Protein AF-A0ABD5GDE7-F1 (afdb_monomer)

Foldseek 3Di:
DPPPDQLLNCLVDVVSCCVPPVVVPPDDPVNSVVDDSVVSSVSCCVVPNDDD

Nearest PDB structures (foldseek):
  7vzm-assembly1_A  TM=7.236E-01  e=3.346E-03  Pseudomonas citronellolis

pLDDT: mean 86.4, std 11.63, range [37.28, 93.38]

Mean predicted aligned error: 4.53 Å

Radius of gyration: 10.39 Å; Cα contacts (8 Å, |Δi|>4): 35; chains: 1; bounding box: 20×19×32 Å

Structure (mmCIF, N/CA/C/O backbone):
data_AF-A0ABD5GDE7-F1
#
_entry.id   AF-A0ABD5GDE7-F1
#
loop_
_atom_site.group_PDB
_atom_site.id
_atom_site.type_symbol
_atom_site.label_atom_id
_atom_site.label_alt_id
_atom_site.label_comp_id
_atom_site.label_asym_id
_atom_site.label_entity_id
_atom_site.label_seq_id
_atom_site.pdbx_PDB_ins_code
_atom_site.Cartn_x
_atom_site.Cartn_y
_atom_site.Cartn_z
_atom_site.occupancy
_atom_site.B_iso_or_equiv
_atom_site.auth_seq_id
_atom_site.auth_comp_id
_atom_site.auth_asym_id
_atom_site.auth_atom_id
_atom_site.pdbx_PDB_model_num
ATOM 1 N N . MET A 1 1 ? -7.548 0.031 -24.138 1.00 37.28 1 MET A N 1
ATOM 2 C CA . MET A 1 1 ? -6.569 0.810 -23.363 1.00 37.28 1 MET A CA 1
ATOM 3 C C . MET A 1 1 ? -6.676 0.304 -21.940 1.00 37.28 1 MET A C 1
ATOM 5 O O . MET A 1 1 ? -7.561 0.751 -21.225 1.00 37.28 1 MET A O 1
ATOM 9 N N . SER A 1 2 ? -5.925 -0.740 -21.588 1.00 45.62 2 SER A N 1
ATOM 10 C CA . SER A 1 2 ? -5.887 -1.205 -20.199 1.00 45.62 2 SER A CA 1
ATOM 11 C C . SER A 1 2 ? -5.194 -0.102 -19.415 1.00 45.62 2 SER A C 1
ATOM 13 O O . SER A 1 2 ? -4.057 0.224 -19.747 1.00 45.62 2 SER A O 1
ATOM 15 N N . GLN A 1 3 ? -5.912 0.563 -18.513 1.00 56.50 3 GLN A N 1
ATOM 16 C CA . GLN A 1 3 ? -5.341 1.644 -17.718 1.00 56.50 3 GLN A CA 1
ATOM 17 C C . GLN A 1 3 ? -4.257 1.021 -16.838 1.00 56.50 3 GLN A C 1
ATOM 19 O O . GLN A 1 3 ? -4.575 0.282 -15.915 1.00 56.50 3 GLN A O 1
ATOM 24 N N . GLN A 1 4 ? -2.990 1.213 -17.205 1.00 71.56 4 GLN A N 1
ATOM 25 C CA . GLN A 1 4 ? -1.876 0.873 -16.330 1.00 71.56 4 GLN A CA 1
ATOM 26 C C . GLN A 1 4 ? -1.934 1.891 -15.197 1.00 71.56 4 GLN A C 1
ATOM 28 O O . GLN A 1 4 ? -1.694 3.073 -15.433 1.00 71.56 4 GLN A O 1
ATOM 33 N N . HIS A 1 5 ? -2.383 1.446 -14.026 1.00 85.12 5 HIS A N 1
ATOM 34 C CA . HIS A 1 5 ? -2.309 2.243 -12.813 1.00 85.12 5 HIS A CA 1
ATOM 35 C C . HIS A 1 5 ? -0.848 2.329 -12.395 1.00 85.12 5 HIS A C 1
ATOM 37 O O . HIS A 1 5 ? -0.146 1.318 -12.404 1.00 85.12 5 HIS A O 1
ATOM 43 N N . THR A 1 6 ? -0.407 3.532 -12.053 1.00 89.31 6 THR A N 1
ATOM 44 C CA . THR A 1 6 ? 0.942 3.733 -11.523 1.00 89.31 6 THR A CA 1
ATOM 45 C C . THR A 1 6 ? 1.055 3.141 -10.119 1.00 89.31 6 THR A C 1
ATOM 47 O O . THR A 1 6 ? 0.059 3.035 -9.397 1.00 89.31 6 THR A O 1
ATOM 50 N N . TYR A 1 7 ? 2.259 2.7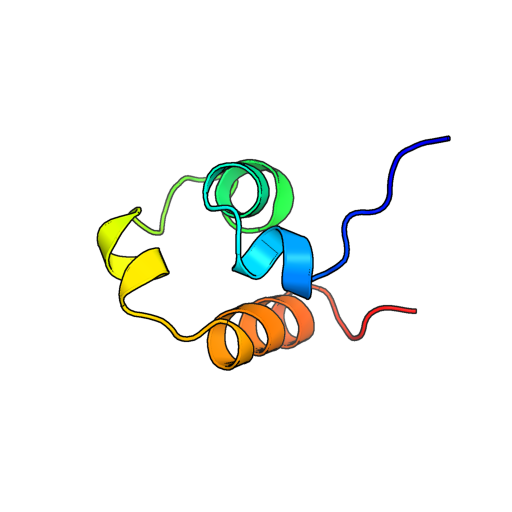90 -9.676 1.00 91.12 7 TYR A N 1
ATOM 51 C CA . TYR A 1 7 ? 2.498 2.309 -8.314 1.00 91.12 7 TYR A CA 1
ATOM 52 C C . TYR A 1 7 ? 2.052 3.327 -7.271 1.00 91.12 7 TYR A C 1
ATOM 54 O O . TYR A 1 7 ? 1.620 2.933 -6.190 1.00 91.12 7 TYR A O 1
ATOM 62 N N . GLU A 1 8 ? 2.115 4.624 -7.579 1.00 90.25 8 GLU A N 1
ATOM 63 C CA . GLU A 1 8 ? 1.614 5.677 -6.697 1.00 90.25 8 GLU A CA 1
ATOM 64 C C . GLU A 1 8 ? 0.083 5.651 -6.582 1.00 90.25 8 GLU A C 1
ATOM 66 O O . GLU A 1 8 ? -0.447 5.785 -5.477 1.00 90.25 8 GLU A O 1
ATOM 71 N N . GLU A 1 9 ? -0.640 5.417 -7.683 1.00 90.94 9 GLU A N 1
ATOM 72 C CA . GLU A 1 9 ? -2.094 5.211 -7.647 1.00 90.94 9 GLU A CA 1
ATOM 73 C C . GLU A 1 9 ? -2.459 3.965 -6.837 1.00 90.94 9 GLU A C 1
ATOM 75 O O . GLU A 1 9 ? -3.330 4.025 -5.971 1.00 90.94 9 GLU A O 1
ATOM 80 N N . ILE A 1 10 ? -1.752 2.855 -7.062 1.00 91.25 10 ILE A N 1
ATOM 81 C CA . ILE A 1 10 ? -1.972 1.596 -6.342 1.00 91.25 10 ILE A CA 1
ATOM 82 C C . ILE A 1 10 ? -1.638 1.754 -4.848 1.00 91.25 10 ILE A C 1
ATOM 84 O O . ILE A 1 10 ? -2.358 1.260 -3.986 1.00 91.25 10 ILE A O 1
ATOM 88 N N . ALA A 1 11 ? -0.587 2.503 -4.509 1.00 91.75 11 ALA A N 1
ATOM 89 C CA . ALA A 1 11 ? -0.194 2.783 -3.128 1.00 91.75 11 ALA A CA 1
ATOM 90 C C . ALA A 1 11 ? -1.140 3.752 -2.395 1.00 91.75 11 ALA A C 1
ATOM 92 O O . ALA A 1 11 ? -1.110 3.816 -1.162 1.00 91.75 11 ALA A O 1
ATOM 93 N N . ASN A 1 12 ? -1.969 4.506 -3.121 1.00 92.38 12 ASN A N 1
ATOM 94 C CA . ASN A 1 12 ? -2.995 5.377 -2.545 1.00 92.38 12 ASN A CA 1
ATOM 95 C C . ASN A 1 12 ? -4.387 4.730 -2.495 1.00 92.38 12 ASN A C 1
ATOM 97 O O . ASN A 1 12 ? -5.243 5.225 -1.764 1.00 92.38 12 ASN A O 1
ATOM 101 N N . ASP A 1 13 ? -4.627 3.639 -3.226 1.00 92.25 13 ASP A N 1
ATOM 102 C CA . ASP A 1 13 ? -5.924 2.964 -3.260 1.00 92.25 13 ASP A CA 1
ATOM 103 C C . ASP A 1 13 ? -5.801 1.507 -2.799 1.00 92.25 13 ASP A C 1
ATOM 105 O O . ASP A 1 13 ? -5.288 0.643 -3.510 1.00 92.25 13 ASP A O 1
ATOM 109 N N . TYR A 1 14 ? -6.317 1.215 -1.602 1.00 91.00 14 TYR A N 1
ATOM 110 C CA . TYR A 1 14 ? -6.263 -0.131 -1.024 1.00 91.00 14 TYR A CA 1
ATOM 111 C C . TYR A 1 14 ? -6.938 -1.189 -1.912 1.00 91.00 14 TYR A C 1
ATOM 113 O O . TYR A 1 14 ? -6.513 -2.341 -1.937 1.00 91.00 14 TYR A O 1
ATOM 121 N N . ARG A 1 15 ? -7.958 -0.824 -2.701 1.00 90.88 15 ARG A N 1
ATOM 122 C CA . ARG A 1 15 ? -8.619 -1.791 -3.592 1.00 90.88 15 ARG A CA 1
ATOM 123 C C . ARG A 1 15 ? -7.701 -2.181 -4.737 1.00 90.88 15 ARG A C 1
ATOM 125 O O . ARG A 1 15 ? -7.642 -3.357 -5.079 1.00 90.88 15 ARG A O 1
ATOM 132 N N . LEU A 1 16 ? -6.978 -1.211 -5.300 1.00 91.38 16 LEU A N 1
ATOM 133 C CA . LEU A 1 16 ? -5.954 -1.482 -6.306 1.00 91.38 16 LEU A CA 1
ATOM 134 C C . LEU A 1 16 ? -4.799 -2.276 -5.694 1.00 91.38 16 LEU A C 1
ATOM 136 O O . LEU A 1 16 ? -4.318 -3.220 -6.313 1.00 91.38 16 LEU A O 1
ATOM 140 N N . TRP A 1 17 ? -4.390 -1.954 -4.466 1.00 90.88 17 TRP A N 1
ATOM 141 C CA . TRP A 1 17 ? -3.375 -2.730 -3.758 1.00 90.88 17 TRP A CA 1
ATOM 142 C C . TRP A 1 17 ? -3.768 -4.205 -3.649 1.00 90.88 17 TRP A C 1
ATOM 144 O O . TRP A 1 17 ? -3.007 -5.063 -4.074 1.00 90.88 17 TRP A O 1
ATOM 154 N N . VAL A 1 18 ? -4.974 -4.519 -3.177 1.00 91.69 18 VAL A N 1
ATOM 155 C CA . VAL A 1 18 ? -5.453 -5.910 -3.082 1.00 91.69 18 VAL A CA 1
ATOM 156 C C . VAL A 1 18 ? -5.657 -6.548 -4.465 1.00 91.69 18 VAL A C 1
ATOM 158 O O . VAL A 1 18 ? -5.461 -7.746 -4.626 1.00 91.69 18 VAL A O 1
ATOM 161 N N . GLU A 1 19 ? -6.014 -5.778 -5.495 1.00 90.44 19 GLU A N 1
ATOM 162 C CA . GLU A 1 19 ? -6.222 -6.311 -6.850 1.00 90.44 19 GLU A CA 1
A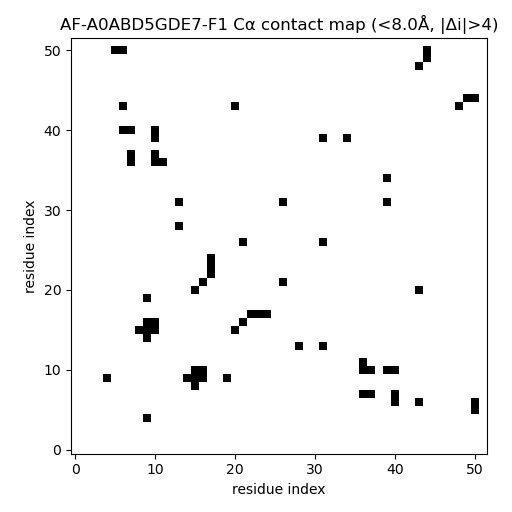TOM 163 C C . GLU A 1 19 ? -4.911 -6.647 -7.586 1.00 90.44 19 GLU A C 1
ATOM 165 O O . GLU A 1 19 ? -4.865 -7.636 -8.320 1.00 90.44 19 GLU A O 1
ATOM 170 N N . TYR A 1 20 ? -3.852 -5.855 -7.394 1.00 87.81 20 TYR A N 1
ATOM 171 C CA . TYR A 1 20 ? -2.601 -5.970 -8.159 1.00 87.81 20 TYR A CA 1
ATOM 172 C C . TYR A 1 20 ? -1.407 -6.465 -7.336 1.00 87.81 20 TYR A C 1
ATOM 174 O O . TYR A 1 20 ? -0.558 -7.178 -7.869 1.00 87.81 20 TYR A O 1
ATOM 182 N N . VAL A 1 21 ? -1.327 -6.090 -6.059 1.00 88.50 21 VAL A N 1
ATOM 183 C CA . VAL A 1 21 ? -0.165 -6.335 -5.188 1.00 88.50 21 VAL A CA 1
ATOM 184 C C . VAL A 1 21 ? -0.441 -7.476 -4.218 1.00 88.50 21 VAL A C 1
ATOM 186 O O . VAL A 1 21 ? 0.350 -8.408 -4.113 1.00 88.50 21 VAL A O 1
ATOM 189 N N . ASP A 1 22 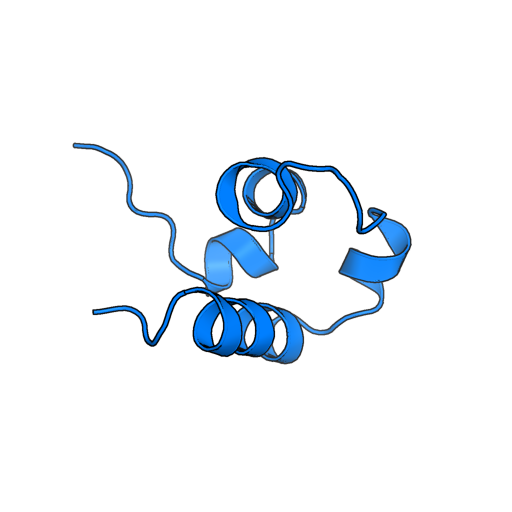? -1.578 -7.414 -3.532 1.00 89.50 22 ASP A N 1
ATOM 190 C CA . ASP A 1 22 ? -1.935 -8.278 -2.413 1.00 89.50 22 ASP A CA 1
ATOM 191 C C . ASP A 1 22 ? -3.195 -9.099 -2.720 1.00 89.50 22 ASP A C 1
ATOM 193 O O . ASP A 1 22 ? -4.197 -9.044 -2.014 1.00 89.50 22 ASP A O 1
ATOM 197 N N . THR A 1 23 ? -3.146 -9.893 -3.794 1.00 87.19 23 THR A N 1
ATOM 198 C CA . THR A 1 23 ? -4.288 -10.709 -4.259 1.00 87.19 23 THR A CA 1
ATOM 199 C C . THR A 1 23 ? -4.745 -11.775 -3.264 1.00 87.19 23 THR A C 1
ATOM 201 O O . THR A 1 23 ? -5.853 -12.294 -3.385 1.00 87.19 23 THR A O 1
ATOM 204 N N . ASP A 1 24 ? -3.888 -12.130 -2.304 1.00 88.19 24 ASP A N 1
ATOM 205 C CA . ASP A 1 24 ? -4.215 -13.058 -1.214 1.00 88.19 24 ASP A CA 1
ATOM 206 C C . ASP A 1 24 ? -4.892 -12.348 -0.024 1.00 88.19 24 ASP A C 1
ATOM 208 O O . ASP A 1 24 ? -5.344 -13.012 0.906 1.00 88.19 24 ASP A O 1
ATOM 212 N N . ALA A 1 25 ? -4.992 -11.011 -0.057 1.00 83.06 25 ALA A N 1
ATOM 213 C CA . ALA A 1 25 ? -5.427 -10.175 1.061 1.00 83.06 25 ALA A CA 1
ATOM 214 C 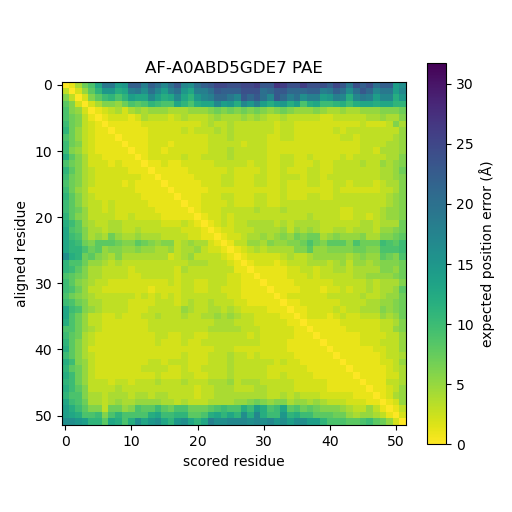C . ALA A 1 25 ? -4.642 -10.479 2.355 1.00 83.06 25 ALA A C 1
ATOM 216 O O . ALA A 1 25 ? -5.219 -10.590 3.442 1.00 83.06 25 ALA A O 1
ATOM 217 N N . ALA A 1 26 ? -3.321 -10.658 2.232 1.00 87.62 26 ALA A N 1
ATOM 218 C CA . ALA A 1 26 ? -2.430 -10.918 3.357 1.00 87.62 26 ALA A CA 1
ATOM 219 C C . ALA A 1 26 ? -2.190 -9.657 4.209 1.00 87.62 26 ALA A C 1
ATOM 221 O O . ALA A 1 26 ? -1.866 -9.768 5.394 1.00 87.62 26 ALA A O 1
ATOM 222 N N . MET A 1 27 ? -2.370 -8.468 3.628 1.00 87.19 27 MET A N 1
ATOM 223 C CA . MET A 1 27 ? -2.265 -7.166 4.277 1.00 87.19 27 MET A CA 1
ATOM 224 C C . MET A 1 27 ? -3.658 -6.565 4.511 1.00 87.19 27 MET A C 1
ATOM 226 O O . MET A 1 27 ? -4.468 -6.423 3.591 1.00 87.19 27 MET A O 1
ATOM 230 N N . THR A 1 28 ? -3.950 -6.175 5.753 1.00 92.38 28 THR A N 1
ATOM 231 C CA . THR A 1 28 ? -5.209 -5.492 6.091 1.00 92.38 28 THR A CA 1
ATOM 232 C C . THR A 1 28 ? -5.169 -4.017 5.689 1.00 92.38 28 THR A C 1
ATOM 234 O O . THR A 1 28 ? -4.096 -3.436 5.527 1.00 92.38 28 THR A O 1
ATOM 237 N N . GLU A 1 29 ? -6.343 -3.392 5.564 1.00 90.62 29 GLU A N 1
ATOM 238 C CA . GLU A 1 29 ? -6.459 -1.952 5.283 1.00 90.62 29 GLU A CA 1
ATOM 239 C C . GLU A 1 29 ? -5.727 -1.111 6.340 1.00 90.62 29 GLU A C 1
ATOM 241 O O . GLU A 1 29 ? -5.044 -0.159 5.992 1.00 90.62 29 GLU A O 1
ATOM 246 N N . GLU A 1 30 ? -5.768 -1.520 7.612 1.00 91.75 30 GLU A N 1
ATOM 247 C CA . GLU A 1 30 ? -5.060 -0.840 8.705 1.00 91.75 30 GLU A CA 1
ATOM 248 C C . GLU A 1 30 ? -3.533 -0.881 8.530 1.00 91.75 30 GLU A C 1
ATOM 250 O O . GLU A 1 30 ? -2.866 0.137 8.700 1.00 91.75 30 GLU A O 1
ATOM 255 N N . GLU A 1 31 ? -2.973 -2.037 8.155 1.00 91.38 31 GLU A N 1
ATOM 256 C CA . GLU A 1 31 ? -1.534 -2.179 7.883 1.00 91.38 31 GLU A CA 1
ATOM 257 C C . GLU A 1 31 ? -1.136 -1.406 6.621 1.00 91.38 31 GLU A C 1
ATOM 259 O O . GLU A 1 31 ? -0.076 -0.781 6.570 1.00 91.38 31 GLU A O 1
ATOM 264 N N . PHE A 1 32 ? -2.013 -1.389 5.615 1.00 91.31 32 PHE A N 1
ATOM 265 C CA . PHE A 1 32 ? -1.837 -0.551 4.441 1.00 91.31 32 PHE A CA 1
ATOM 266 C C . PHE A 1 32 ? -1.830 0.929 4.840 1.00 91.31 32 PHE A C 1
ATOM 268 O O . PHE A 1 32 ? -0.885 1.636 4.525 1.00 91.31 32 PHE A O 1
ATOM 275 N N . GLU A 1 33 ? -2.820 1.445 5.559 1.00 91.00 33 GLU A N 1
ATOM 276 C CA . GLU A 1 33 ? -2.862 2.852 5.981 1.00 91.00 33 GLU A CA 1
ATOM 277 C C . GLU A 1 33 ? -1.733 3.237 6.952 1.00 91.00 33 GLU A C 1
ATOM 279 O O . GLU A 1 33 ? -1.325 4.400 6.9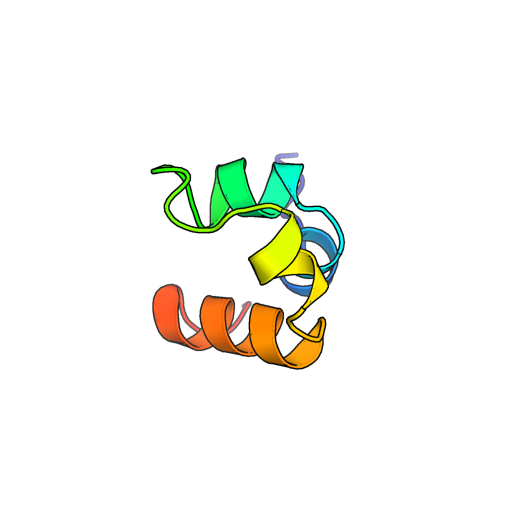82 1.00 91.00 33 GLU A O 1
ATOM 284 N N . ALA A 1 34 ? -1.186 2.277 7.704 1.00 93.38 34 ALA A N 1
ATOM 285 C CA . ALA A 1 34 ? -0.021 2.491 8.557 1.00 93.38 34 ALA A CA 1
ATOM 286 C C . ALA A 1 34 ? 1.271 2.738 7.757 1.00 93.38 34 ALA A C 1
ATOM 288 O O . ALA A 1 34 ? 2.180 3.414 8.247 1.00 93.38 34 ALA A O 1
ATOM 289 N N . LEU A 1 35 ? 1.358 2.210 6.533 1.00 90.38 35 LEU A N 1
ATOM 290 C CA . LEU A 1 35 ? 2.488 2.411 5.632 1.00 90.38 35 LEU A CA 1
ATOM 291 C C . LEU A 1 35 ? 2.323 3.696 4.811 1.00 90.38 35 LEU A C 1
ATOM 293 O O . LEU A 1 35 ? 1.272 3.981 4.230 1.00 90.38 35 LEU A O 1
ATOM 297 N N . SER A 1 36 ? 3.412 4.451 4.681 1.00 92.62 36 SER A N 1
ATOM 298 C CA . SER A 1 36 ? 3.473 5.597 3.772 1.00 92.62 36 SER A CA 1
ATOM 299 C C . SER A 1 36 ? 3.381 5.148 2.313 1.00 92.62 36 SER A C 1
ATOM 301 O O . SER A 1 36 ? 3.859 4.071 1.951 1.00 92.62 36 SER A O 1
ATOM 303 N N . THR A 1 37 ? 2.857 6.012 1.442 1.00 91.69 37 THR A N 1
ATOM 304 C CA . THR A 1 37 ? 2.809 5.771 -0.010 1.00 91.69 37 THR A CA 1
ATOM 305 C C . THR A 1 37 ? 4.184 5.401 -0.575 1.00 91.69 37 THR A C 1
ATOM 307 O O . THR A 1 37 ? 4.290 4.456 -1.343 1.00 91.69 37 THR A O 1
ATOM 310 N N . GLU A 1 38 ? 5.257 6.068 -0.138 1.00 90.81 38 GLU A N 1
ATOM 311 C CA . GLU A 1 38 ? 6.629 5.758 -0.573 1.00 90.81 38 GLU A CA 1
ATOM 312 C C . GLU A 1 38 ? 7.075 4.334 -0.201 1.00 90.81 38 GLU A C 1
ATOM 314 O O . GLU A 1 38 ? 7.700 3.653 -1.013 1.00 90.81 38 GLU A O 1
ATOM 319 N N . GLU A 1 39 ? 6.728 3.850 0.995 1.00 92.81 39 GLU A N 1
ATOM 320 C CA . GLU A 1 39 ? 7.063 2.487 1.438 1.00 92.81 39 GLU A CA 1
ATOM 321 C C . GLU A 1 39 ? 6.293 1.449 0.618 1.00 92.81 39 GLU A C 1
ATOM 323 O O . GLU A 1 39 ? 6.859 0.457 0.166 1.00 92.81 39 GLU A O 1
ATOM 328 N N . LYS A 1 40 ? 5.014 1.715 0.346 1.00 92.81 40 LYS A N 1
ATOM 329 C CA . LYS A 1 40 ? 4.167 0.882 -0.515 1.00 92.81 40 LYS A CA 1
ATOM 330 C C . LYS A 1 40 ? 4.668 0.826 -1.952 1.00 92.81 40 LYS A C 1
ATOM 332 O O . LYS A 1 40 ? 4.699 -0.243 -2.552 1.00 92.81 40 LYS A O 1
ATOM 337 N N . VAL A 1 41 ? 5.063 1.962 -2.523 1.00 92.50 41 VAL A N 1
ATOM 338 C CA . VAL A 1 41 ? 5.672 2.013 -3.861 1.00 92.50 41 VAL A CA 1
ATOM 339 C C . VAL A 1 41 ? 6.966 1.210 -3.867 1.00 92.50 41 VAL A C 1
ATOM 341 O O . VAL A 1 41 ? 7.190 0.415 -4.773 1.00 92.50 41 VAL A O 1
ATOM 344 N N . LYS A 1 42 ? 7.793 1.340 -2.828 1.00 92.31 42 LYS A N 1
ATOM 345 C CA . LYS A 1 42 ? 9.024 0.563 -2.712 1.00 92.31 42 LYS A CA 1
ATOM 346 C C . LYS A 1 42 ? 8.754 -0.943 -2.642 1.00 92.31 42 LYS A C 1
AT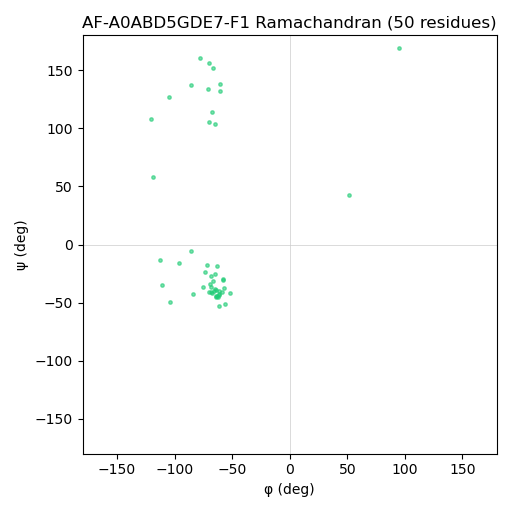OM 348 O O . LYS A 1 42 ? 9.403 -1.687 -3.363 1.00 92.31 42 LYS A O 1
ATOM 353 N N . LEU A 1 43 ? 7.758 -1.381 -1.870 1.00 90.38 43 LEU A N 1
ATOM 354 C CA . LEU A 1 43 ? 7.325 -2.783 -1.827 1.00 90.38 43 LEU A CA 1
ATOM 355 C C . LEU A 1 43 ? 6.885 -3.292 -3.207 1.00 90.38 43 LEU A C 1
ATOM 357 O O . LEU A 1 43 ? 7.241 -4.404 -3.588 1.00 90.38 43 LEU A O 1
ATOM 361 N N . GLN A 1 44 ? 6.166 -2.471 -3.975 1.00 90.00 44 GLN A N 1
ATOM 362 C CA . GLN A 1 44 ? 5.782 -2.802 -5.350 1.00 90.00 44 GLN A CA 1
ATOM 363 C C . GLN A 1 44 ? 7.004 -2.928 -6.265 1.00 90.00 44 GLN A C 1
ATOM 365 O O . GLN A 1 44 ? 7.117 -3.909 -6.994 1.00 90.00 44 GLN A O 1
ATOM 370 N N . VAL A 1 45 ? 7.958 -1.998 -6.181 1.00 91.94 45 VAL A N 1
ATOM 371 C CA . VAL A 1 45 ? 9.210 -2.055 -6.951 1.00 91.94 45 VAL A CA 1
ATOM 372 C C . VAL A 1 45 ? 10.059 -3.267 -6.556 1.00 91.94 45 VAL A C 1
ATOM 374 O O . VAL A 1 45 ? 10.640 -3.919 -7.419 1.00 91.94 45 VAL A O 1
ATOM 377 N N . GLU A 1 46 ? 10.126 -3.611 -5.269 1.00 90.62 46 GLU A N 1
ATOM 378 C CA . GLU A 1 46 ? 10.867 -4.781 -4.783 1.00 90.62 46 GLU A CA 1
ATOM 379 C C . GLU A 1 46 ? 10.209 -6.105 -5.210 1.00 90.62 46 GLU A C 1
ATOM 381 O O . GLU A 1 46 ? 10.918 -7.074 -5.488 1.00 90.62 46 GLU A O 1
ATOM 386 N N . ALA A 1 47 ? 8.875 -6.152 -5.298 1.00 88.75 47 ALA A N 1
ATOM 387 C CA . ALA A 1 47 ? 8.123 -7.347 -5.683 1.00 88.75 47 ALA A CA 1
ATOM 388 C C . ALA A 1 47 ? 8.011 -7.545 -7.207 1.00 88.75 47 ALA A C 1
ATOM 390 O O . ALA A 1 47 ? 8.156 -8.668 -7.694 1.00 88.75 47 ALA A O 1
ATOM 391 N N . PHE A 1 48 ? 7.755 -6.471 -7.959 1.00 87.88 48 PHE A N 1
ATOM 392 C CA . PHE A 1 48 ? 7.440 -6.510 -9.393 1.00 87.88 48 PHE A CA 1
ATOM 393 C C . PHE A 1 48 ? 8.523 -5.890 -10.289 1.00 87.88 48 PHE A C 1
ATOM 395 O O . PHE A 1 48 ? 8.526 -6.137 -11.496 1.00 87.88 48 PHE A O 1
ATOM 402 N N . GLY A 1 49 ? 9.474 -5.146 -9.718 1.00 86.50 49 GLY A N 1
ATOM 403 C CA . GLY A 1 49 ? 10.488 -4.379 -10.447 1.00 86.50 49 GLY A CA 1
ATOM 404 C C . GLY A 1 49 ? 10.093 -2.915 -10.666 1.00 86.50 49 GLY A C 1
ATOM 405 O O . GLY A 1 49 ? 8.956 -2.517 -10.413 1.00 86.50 49 GLY A O 1
ATOM 406 N N . GLU A 1 50 ? 11.043 -2.096 -11.126 1.00 84.94 50 GLU A N 1
ATOM 407 C CA . GLU A 1 50 ? 10.796 -0.681 -11.448 1.00 84.94 50 GLU A CA 1
ATOM 408 C C . GLU A 1 50 ?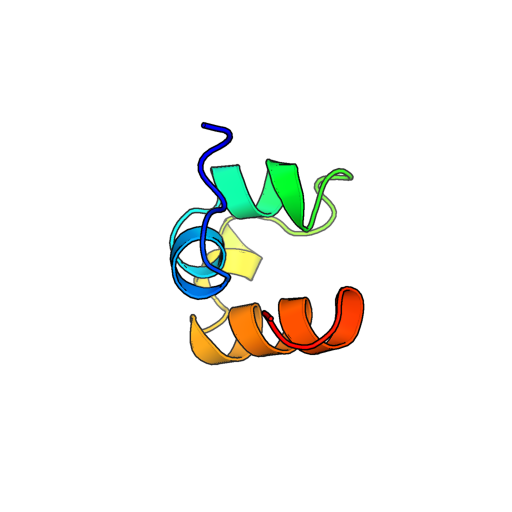 9.744 -0.531 -12.559 1.00 84.94 50 GLU A C 1
ATOM 410 O O . GLU A 1 50 ? 9.754 -1.272 -13.545 1.00 84.94 50 GLU A O 1
ATOM 415 N N . GLU A 1 51 ? 8.840 0.438 -12.386 1.00 75.62 51 GLU A N 1
ATOM 416 C CA . GLU A 1 51 ? 7.861 0.838 -13.402 1.00 75.62 51 GLU A CA 1
ATOM 417 C C . GLU A 1 51 ? 8.600 1.334 -14.663 1.00 75.62 51 GLU A C 1
ATOM 419 O O . GLU A 1 51 ? 9.558 2.105 -14.555 1.00 75.62 51 GLU A O 1
ATOM 424 N N . ALA A 1 52 ? 8.197 0.851 -15.846 1.00 57.62 52 ALA A N 1
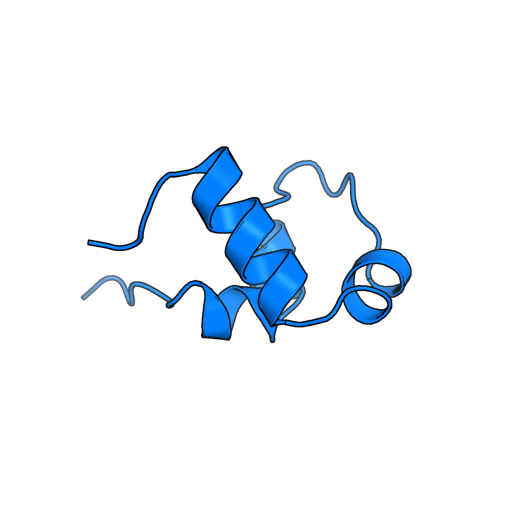ATOM 425 C CA . ALA A 1 52 ? 8.913 1.034 -17.119 1.00 57.62 52 ALA A CA 1
ATOM 426 C C . ALA A 1 52 ? 8.359 2.163 -17.999 1.00 57.62 52 ALA A C 1
ATOM 428 O O . ALA A 1 52 ? 7.120 2.327 -18.051 1.00 57.62 52 ALA A O 1
#

Solvent-accessible surface area (backbone atoms only — not comparable to full-atom values): 3254 Å² total; per-residue (Å²): 131,83,82,80,73,49,56,67,58,31,43,73,31,70,69,47,27,36,71,74,75,33,73,82,61,83,67,52,70,68,61,51,71,70,46,52,50,7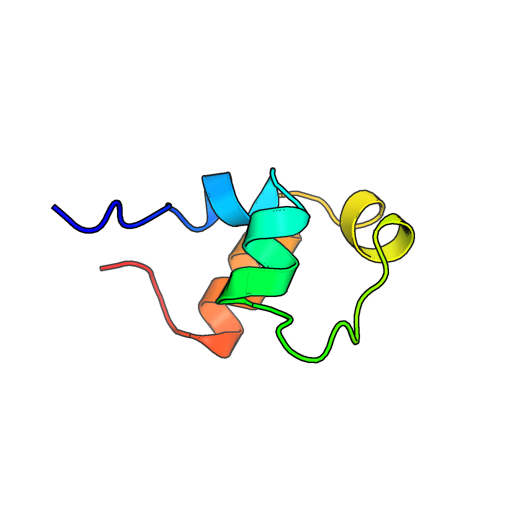0,58,45,30,47,51,46,32,75,75,74,44,75,90,130

Sequence (52 aa):
MSQQHTYEEIANDYRLWVEYVDTDAAMTEEEFEALSTEEKVKLQVEAFGEEA

Secondary structure (DSSP, 8-state):
------HHHHHH-HHHIIIII-TT--S-HHHHHHS-HHHHHHHHHHHH----